Protein AF-A0A7Y5JV79-F1 (afdb_monomer_lite)

Foldseek 3Di:
DFAKFWWADPVPRDIFIDGPVVCVVNVTHTDPDHCADPVRHRPPGDQDADPVRHRPPPDPPDDPPDD

Radius of gyration: 13.74 Å; chains: 1; bounding box: 28×43×32 Å

Secondary structure (DSSP, 8-state):
-PPEEEEE-TTT--EEEEEHHHHHHHTPEEPSS-SB-TTSPBPP-PPPB-TTSSB------------

pLDDT: mean 70.51, std 15.06, range [40.75, 89.38]

Sequence (67 aa):
MPKQVRVKDPNNGAEFTTNEFHAEAAGLEVLDKPATDDFGRDLPVKYRTEKDGSPASGRSTTTKKES

Structure (mmCIF, N/CA/C/O backbone):
data_AF-A0A7Y5JV79-F1
#
_entry.id   AF-A0A7Y5JV79-F1
#
loop_
_atom_site.group_PDB
_atom_site.id
_atom_site.type_symbol
_atom_site.label_atom_id
_atom_site.label_alt_id
_atom_site.label_comp_id
_atom_site.label_asym_id
_atom_site.label_entity_id
_atom_site.label_seq_id
_atom_site.pdbx_PDB_ins_code
_atom_site.Cartn_x
_atom_site.Cartn_y
_atom_site.Cartn_z
_atom_site.occupancy
_atom_site.B_iso_or_equiv
_atom_site.auth_seq_id
_atom_site.auth_comp_id
_atom_site.auth_asym_id
_atom_site.auth_atom_id
_atom_site.pdbx_PDB_model_num
ATOM 1 N N . MET A 1 1 ? -13.472 8.398 7.415 1.00 56.03 1 MET A N 1
ATOM 2 C CA . MET A 1 1 ? -12.085 8.445 6.903 1.00 56.03 1 MET A CA 1
ATOM 3 C C . MET A 1 1 ? -11.862 7.188 6.079 1.00 56.03 1 MET A C 1
ATOM 5 O O . MET A 1 1 ? -12.385 6.159 6.494 1.00 56.03 1 MET A O 1
ATOM 9 N N . PRO A 1 2 ? -11.205 7.251 4.912 1.00 65.69 2 PRO A N 1
ATOM 10 C CA . PRO A 1 2 ? -10.969 6.054 4.110 1.00 65.69 2 PRO A CA 1
ATOM 11 C C . PRO A 1 2 ? -10.094 5.065 4.893 1.00 65.69 2 PRO A C 1
ATOM 13 O O . PRO A 1 2 ? -9.095 5.466 5.490 1.00 65.69 2 PRO A O 1
ATOM 16 N N . LYS A 1 3 ? -10.498 3.790 4.922 1.00 78.31 3 LYS A N 1
ATOM 17 C CA . LYS A 1 3 ? -9.778 2.713 5.611 1.00 78.31 3 LYS A CA 1
ATOM 18 C C . LYS A 1 3 ? -8.419 2.502 4.938 1.00 78.31 3 LYS A C 1
ATOM 20 O O . LYS A 1 3 ? -8.359 2.345 3.716 1.00 78.31 3 LYS A O 1
ATOM 25 N N . GLN A 1 4 ? -7.344 2.529 5.725 1.00 83.75 4 GLN A N 1
ATOM 26 C CA . GLN A 1 4 ? -6.012 2.185 5.235 1.00 83.75 4 GLN A CA 1
ATOM 27 C C . GLN A 1 4 ? -5.847 0.667 5.214 1.00 83.75 4 GLN A C 1
ATOM 29 O O . GLN A 1 4 ? -6.211 -0.023 6.167 1.00 83.75 4 GLN A O 1
ATOM 34 N N . VAL A 1 5 ? -5.302 0.156 4.117 1.00 86.56 5 VAL A N 1
ATOM 35 C CA . VAL A 1 5 ? -5.048 -1.264 3.889 1.00 86.56 5 VAL A CA 1
ATOM 36 C C . VAL A 1 5 ? -3.605 -1.461 3.441 1.00 86.56 5 VAL A C 1
ATOM 38 O O . VAL A 1 5 ? -3.009 -0.604 2.778 1.00 86.56 5 VAL A O 1
ATOM 41 N N . ARG A 1 6 ? -3.024 -2.596 3.831 1.00 87.31 6 ARG A N 1
ATOM 42 C CA . ARG A 1 6 ? -1.711 -3.027 3.361 1.00 87.31 6 ARG A CA 1
ATOM 43 C C . ARG A 1 6 ? -1.900 -3.722 2.019 1.00 87.31 6 ARG A C 1
ATOM 45 O O . ARG A 1 6 ? -2.755 -4.593 1.898 1.00 87.31 6 ARG A O 1
ATOM 52 N N . VAL A 1 7 ? -1.121 -3.338 1.019 1.00 88.25 7 VAL A N 1
ATOM 53 C CA . VAL A 1 7 ? -1.238 -3.878 -0.336 1.00 88.25 7 VAL A CA 1
ATOM 54 C C . VAL A 1 7 ? 0.115 -4.280 -0.891 1.00 88.25 7 VAL A C 1
ATOM 56 O O . VAL A 1 7 ? 1.147 -3.747 -0.475 1.00 88.25 7 VAL A O 1
ATOM 59 N N . LYS A 1 8 ? 0.097 -5.194 -1.857 1.00 85.88 8 LYS A N 1
ATOM 60 C CA . LYS A 1 8 ? 1.243 -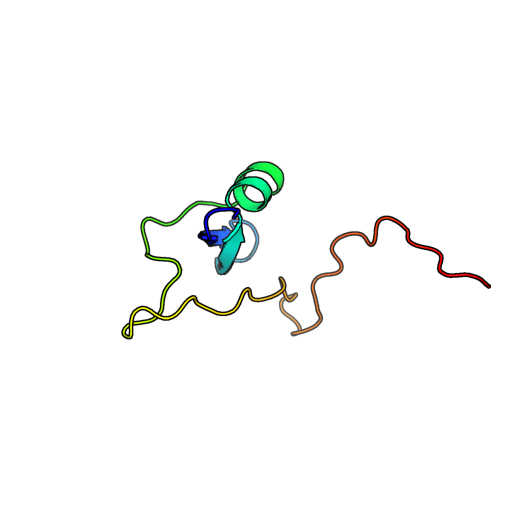5.598 -2.662 1.00 85.88 8 LYS A CA 1
ATOM 61 C C . LYS A 1 8 ? 0.977 -5.277 -4.128 1.00 85.88 8 LYS A C 1
ATOM 63 O O . LYS A 1 8 ? -0.050 -5.658 -4.684 1.00 85.88 8 LYS A O 1
ATOM 68 N N . ASP A 1 9 ? 1.910 -4.577 -4.760 1.00 85.44 9 ASP A N 1
ATOM 69 C CA . ASP A 1 9 ? 1.867 -4.336 -6.200 1.00 85.44 9 ASP A CA 1
ATOM 70 C C . ASP A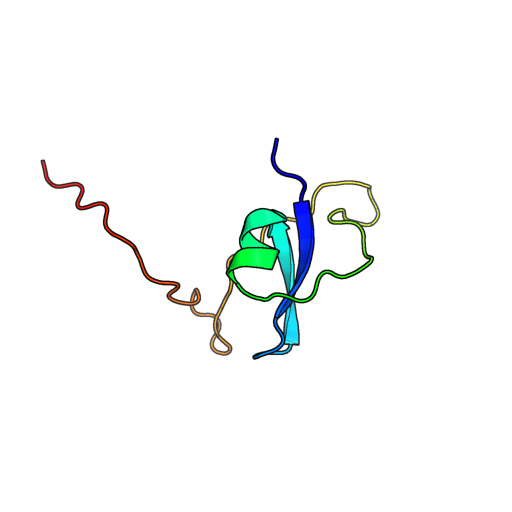 1 9 ? 2.327 -5.604 -6.943 1.00 85.44 9 ASP A C 1
ATOM 72 O O . ASP A 1 9 ? 3.458 -6.057 -6.740 1.00 85.44 9 ASP A O 1
ATOM 76 N N . PRO A 1 10 ? 1.483 -6.204 -7.801 1.00 84.44 10 PRO A N 1
ATOM 77 C CA . PRO A 1 10 ? 1.829 -7.439 -8.504 1.00 84.44 10 PRO A CA 1
ATOM 78 C C . PRO A 1 10 ? 2.859 -7.229 -9.626 1.00 84.44 10 PRO A C 1
ATOM 80 O O . PRO A 1 10 ? 3.463 -8.195 -10.086 1.00 84.44 10 PRO A O 1
ATOM 83 N N . ASN A 1 11 ? 3.095 -5.989 -10.068 1.00 83.88 11 ASN A N 1
ATOM 84 C CA . ASN A 1 11 ? 4.010 -5.682 -11.169 1.00 83.88 11 ASN A CA 1
ATOM 85 C C . ASN A 1 11 ? 5.470 -5.626 -10.704 1.00 83.88 11 ASN A C 1
ATOM 87 O O . ASN A 1 11 ? 6.378 -6.005 -11.444 1.00 83.88 11 ASN A O 1
ATOM 91 N N . ASN A 1 12 ? 5.717 -5.115 -9.496 1.00 77.62 12 ASN A N 1
ATOM 92 C CA . ASN A 1 12 ? 7.064 -4.946 -8.950 1.00 77.62 12 ASN A CA 1
ATOM 93 C C . ASN A 1 12 ? 7.298 -5.666 -7.610 1.00 77.62 12 ASN A C 1
ATOM 95 O O . ASN A 1 12 ? 8.444 -5.736 -7.169 1.00 77.62 12 ASN A O 1
ATOM 99 N N . GLY A 1 13 ? 6.250 -6.215 -6.989 1.00 80.56 13 GLY A N 1
ATOM 100 C CA . GLY A 1 13 ? 6.303 -6.912 -5.705 1.00 80.56 13 GLY A CA 1
ATOM 101 C C . GLY A 1 13 ? 6.383 -5.996 -4.480 1.00 80.56 13 GLY A C 1
ATOM 102 O O . GLY A 1 13 ? 6.589 -6.504 -3.379 1.00 80.56 13 GLY A O 1
ATOM 103 N N . ALA A 1 14 ? 6.251 -4.676 -4.640 1.00 79.62 14 ALA A N 1
ATOM 104 C CA . ALA A 1 14 ? 6.392 -3.718 -3.549 1.00 79.62 14 ALA A CA 1
ATOM 105 C C . ALA A 1 14 ? 5.190 -3.760 -2.596 1.00 79.62 14 ALA A C 1
ATOM 107 O O . ALA A 1 14 ? 4.042 -3.692 -3.033 1.00 79.62 14 ALA A O 1
ATOM 108 N N . GLU A 1 15 ? 5.459 -3.803 -1.289 1.00 84.25 15 GLU A N 1
ATOM 109 C CA . GLU A 1 15 ? 4.442 -3.713 -0.237 1.00 84.25 15 GLU A CA 1
ATOM 110 C C . GLU A 1 15 ? 4.359 -2.281 0.317 1.00 84.25 15 GLU A C 1
ATOM 112 O O . GLU A 1 15 ? 5.363 -1.707 0.753 1.00 84.25 15 GLU A O 1
ATOM 117 N N . PHE A 1 16 ? 3.160 -1.701 0.344 1.00 79.62 16 PHE A N 1
ATOM 118 C CA . PHE A 1 16 ? 2.920 -0.373 0.915 1.00 79.62 16 PHE A CA 1
ATOM 119 C C . PHE A 1 16 ? 1.519 -0.252 1.521 1.00 79.62 16 PHE A C 1
ATOM 121 O O . PHE A 1 16 ? 0.691 -1.152 1.413 1.00 79.62 16 PHE A O 1
ATOM 128 N N . THR A 1 17 ? 1.272 0.852 2.221 1.00 85.69 17 THR A N 1
ATOM 129 C CA . THR A 1 17 ? -0.044 1.182 2.778 1.00 85.69 17 THR A CA 1
ATOM 130 C C . THR A 1 17 ? -0.719 2.215 1.886 1.00 85.69 17 THR A C 1
ATOM 132 O O . THR A 1 17 ? -0.092 3.208 1.520 1.00 85.69 17 THR A O 1
ATOM 135 N N . THR A 1 18 ? -1.986 1.996 1.547 1.00 82.88 18 THR A N 1
ATOM 136 C CA . THR A 1 18 ? -2.818 2.950 0.801 1.00 82.88 18 THR A CA 1
ATOM 137 C C . THR A 1 18 ? -4.277 2.845 1.254 1.00 82.88 18 THR A C 1
ATOM 139 O O . THR A 1 18 ? -4.589 2.073 2.158 1.00 82.88 18 THR A O 1
ATOM 142 N N . ASN A 1 19 ? -5.180 3.638 0.680 1.00 86.38 19 ASN A N 1
ATOM 143 C CA . ASN A 1 19 ? -6.612 3.489 0.939 1.00 86.38 19 ASN A CA 1
ATOM 144 C C . ASN A 1 19 ? -7.239 2.371 0.083 1.00 86.38 19 ASN A C 1
ATOM 146 O O . ASN A 1 19 ? -6.776 2.086 -1.019 1.00 86.38 19 ASN A O 1
ATOM 150 N N . GLU A 1 20 ? -8.310 1.760 0.594 1.00 83.94 20 GLU A N 1
ATOM 151 C CA . GLU A 1 20 ? -9.016 0.641 -0.061 1.00 83.94 20 GLU A CA 1
ATOM 152 C C . GLU A 1 20 ? -9.470 0.981 -1.494 1.00 83.94 20 GLU A C 1
ATOM 154 O O . GLU A 1 20 ? -9.214 0.218 -2.420 1.00 83.94 20 GLU A O 1
ATOM 159 N N . PHE A 1 21 ? -10.002 2.188 -1.713 1.00 84.69 21 PHE A N 1
ATOM 160 C CA . PHE A 1 21 ? -10.427 2.654 -3.040 1.00 84.69 21 PHE A CA 1
ATOM 161 C C . PHE A 1 21 ? -9.293 2.677 -4.075 1.00 84.69 21 PHE A C 1
ATOM 163 O O . PHE A 1 21 ? -9.492 2.315 -5.232 1.00 84.69 21 PHE A O 1
ATOM 170 N N . HIS A 1 22 ? -8.096 3.121 -3.684 1.00 83.19 22 HIS A N 1
ATOM 171 C CA . HIS A 1 22 ? -6.936 3.133 -4.569 1.00 83.19 22 HIS A CA 1
ATOM 172 C C . HIS A 1 22 ? -6.428 1.718 -4.834 1.00 83.19 22 HIS A C 1
ATOM 174 O O . HIS A 1 22 ? -6.001 1.441 -5.951 1.00 83.19 22 HIS A O 1
ATOM 180 N N . ALA A 1 23 ? -6.490 0.831 -3.836 1.00 85.75 23 ALA A N 1
ATOM 181 C CA . ALA A 1 23 ? -6.128 -0.571 -4.009 1.00 85.75 23 ALA A CA 1
ATOM 182 C C . ALA A 1 23 ? -6.975 -1.233 -5.101 1.00 85.75 23 ALA A C 1
ATOM 184 O O . ALA A 1 23 ? -6.418 -1.820 -6.027 1.00 85.75 23 ALA A O 1
ATOM 185 N N . GLU A 1 24 ? -8.296 -1.049 -5.049 1.00 86.56 24 GLU A N 1
ATOM 186 C CA . GLU A 1 24 ? -9.214 -1.569 -6.065 1.00 86.56 24 GLU A CA 1
ATOM 187 C C . GLU A 1 24 ? -8.987 -0.916 -7.435 1.00 86.56 24 GLU A C 1
ATOM 189 O O . GLU A 1 24 ? -8.853 -1.611 -8.441 1.00 86.56 24 GLU A O 1
ATOM 194 N N . ALA A 1 25 ? -8.869 0.416 -7.487 1.00 85.44 25 ALA A N 1
ATOM 195 C CA . ALA A 1 25 ? -8.683 1.144 -8.743 1.00 85.44 25 ALA A CA 1
ATOM 196 C C . ALA A 1 25 ? -7.353 0.821 -9.449 1.00 85.44 25 ALA A C 1
ATOM 198 O O . ALA A 1 25 ? -7.279 0.868 -10.677 1.00 85.44 25 ALA A O 1
ATOM 199 N N . ALA A 1 26 ? -6.299 0.516 -8.687 1.00 80.75 26 ALA A N 1
ATOM 200 C CA . ALA A 1 26 ? -4.978 0.177 -9.210 1.00 80.75 26 ALA A CA 1
ATOM 201 C C . ALA A 1 26 ? -4.745 -1.340 -9.363 1.00 80.75 26 ALA A C 1
ATOM 203 O O . ALA A 1 26 ? -3.673 -1.733 -9.827 1.00 80.75 26 ALA A O 1
ATOM 204 N N . GLY A 1 27 ? -5.720 -2.185 -9.001 1.00 87.06 27 GLY A N 1
ATOM 205 C CA . GLY A 1 27 ? -5.595 -3.644 -9.075 1.00 87.06 27 GLY A CA 1
ATOM 206 C C . GLY A 1 27 ? -4.503 -4.202 -8.156 1.00 87.06 27 GLY A C 1
ATOM 207 O O . GLY A 1 27 ? -3.777 -5.117 -8.541 1.00 87.06 27 GLY A O 1
ATOM 208 N N . LEU A 1 28 ? -4.336 -3.605 -6.974 1.00 88.38 28 LEU A N 1
ATOM 209 C CA . LEU A 1 28 ? -3.342 -4.026 -5.988 1.00 88.38 28 LEU A CA 1
ATOM 210 C C . LEU A 1 28 ? -3.876 -5.194 -5.157 1.00 88.38 28 LEU A C 1
ATOM 212 O O . LEU A 1 28 ? -5.0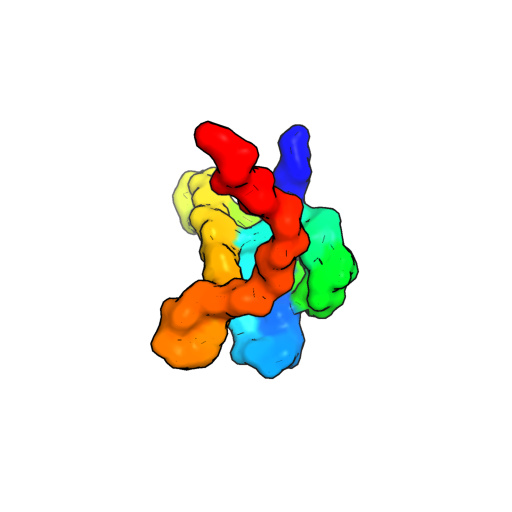58 -5.250 -4.822 1.00 88.38 28 LEU A O 1
ATOM 216 N N . GLU A 1 29 ? -2.989 -6.110 -4.779 1.00 89.38 29 GLU A N 1
ATOM 217 C CA . GLU A 1 29 ? -3.350 -7.239 -3.925 1.00 89.38 29 GLU A CA 1
ATOM 218 C C . GLU A 1 29 ? -3.455 -6.764 -2.475 1.00 89.38 29 GLU A C 1
ATOM 220 O O . GLU A 1 29 ? -2.466 -6.313 -1.896 1.00 89.38 29 GLU A O 1
ATOM 225 N N . VAL A 1 30 ? -4.647 -6.847 -1.883 1.00 88.81 30 VAL A N 1
ATOM 226 C CA . VAL A 1 30 ? -4.848 -6.525 -0.466 1.00 88.81 30 VAL A CA 1
ATOM 227 C C . VAL A 1 30 ? -4.286 -7.657 0.386 1.00 88.81 30 VAL A C 1
ATOM 229 O O . VAL A 1 30 ? -4.668 -8.816 0.242 1.00 88.81 30 VAL A O 1
ATOM 232 N N . LEU A 1 31 ? -3.374 -7.309 1.287 1.00 85.25 31 LEU A N 1
ATOM 233 C CA . LEU A 1 31 ? -2.772 -8.238 2.230 1.00 85.25 31 LEU A CA 1
ATOM 234 C C . LEU A 1 31 ? -3.603 -8.276 3.514 1.00 85.25 31 LEU A C 1
ATOM 236 O O . LEU A 1 31 ? -4.002 -7.227 4.024 1.00 85.25 31 LEU A O 1
ATOM 240 N N . ASP A 1 32 ? -3.763 -9.466 4.097 1.00 83.00 32 ASP A N 1
ATOM 241 C CA . ASP A 1 32 ? -4.304 -9.647 5.453 1.00 83.00 32 ASP A CA 1
ATOM 242 C C . ASP A 1 32 ? -3.244 -9.267 6.506 1.00 83.00 32 ASP A C 1
ATOM 244 O O . ASP A 1 32 ? -2.755 -10.072 7.293 1.00 83.00 32 ASP A O 1
ATOM 248 N N . LYS A 1 33 ? -2.779 -8.018 6.437 1.00 76.31 33 LYS A N 1
ATOM 249 C CA . LYS A 1 33 ? -1.829 -7.416 7.371 1.00 76.31 33 LYS A CA 1
ATOM 250 C C . LYS A 1 33 ? -2.389 -6.070 7.814 1.00 76.31 33 LYS A C 1
ATOM 252 O O . LYS A 1 33 ? -2.866 -5.307 6.967 1.00 76.31 33 LYS A O 1
ATOM 257 N N . PRO A 1 34 ? -2.303 -5.732 9.110 1.00 74.00 34 PRO A N 1
ATOM 258 C CA . PRO A 1 34 ? -2.749 -4.431 9.565 1.00 74.00 34 PRO A CA 1
ATOM 259 C C . PRO A 1 34 ? -1.922 -3.331 8.885 1.00 74.00 34 PRO A C 1
ATOM 261 O O . PRO A 1 34 ? -0.711 -3.453 8.693 1.00 74.00 34 PRO A O 1
ATOM 264 N N . ALA A 1 35 ? -2.578 -2.226 8.533 1.00 76.19 35 ALA A N 1
ATOM 265 C CA . ALA A 1 35 ? -1.924 -1.018 8.030 1.00 76.19 35 ALA A CA 1
ATOM 266 C C . ALA A 1 35 ? -1.192 -0.241 9.144 1.00 76.19 35 ALA A C 1
ATOM 268 O O . ALA A 1 35 ? -0.929 0.948 8.996 1.00 76.19 35 ALA A O 1
ATOM 269 N N . THR A 1 36 ? -0.862 -0.903 10.251 1.00 76.56 36 THR A N 1
ATOM 270 C CA . THR A 1 36 ? -0.234 -0.332 11.438 1.00 76.56 36 THR A CA 1
ATOM 271 C C . THR A 1 36 ? 1.061 -1.066 11.763 1.00 76.56 36 THR A C 1
ATOM 273 O O . THR A 1 36 ? 1.190 -2.259 11.498 1.00 76.56 36 THR A O 1
ATOM 276 N N . ASP A 1 37 ? 2.021 -0.346 12.333 1.00 71.06 37 ASP A N 1
ATOM 277 C CA . ASP A 1 37 ? 3.271 -0.902 12.850 1.00 71.06 37 ASP A CA 1
ATOM 278 C C . ASP A 1 37 ? 3.023 -1.734 14.128 1.00 71.06 37 ASP A C 1
ATOM 280 O O . ASP A 1 37 ? 1.907 -1.744 14.651 1.00 71.06 37 ASP A O 1
ATOM 284 N N . ASP A 1 38 ? 4.056 -2.388 14.670 1.00 69.75 38 ASP A N 1
ATOM 285 C CA . ASP A 1 38 ? 3.976 -3.247 15.872 1.00 69.75 38 ASP A CA 1
ATOM 286 C C . ASP A 1 38 ? 3.432 -2.493 17.106 1.00 69.75 38 ASP A C 1
ATOM 288 O O . ASP A 1 38 ? 2.793 -3.049 17.993 1.00 69.75 38 ASP A O 1
ATOM 292 N N . PHE A 1 39 ? 3.600 -1.167 17.107 1.00 67.56 39 PHE A N 1
ATOM 293 C CA . PHE A 1 39 ? 3.085 -0.251 18.127 1.00 67.56 39 PHE A CA 1
ATOM 294 C C . PHE A 1 39 ? 1.645 0.244 17.875 1.00 67.56 39 PHE A C 1
ATOM 296 O O . PHE A 1 39 ? 1.206 1.180 18.542 1.00 67.56 39 PHE A O 1
ATOM 303 N N . GLY A 1 40 ? 0.927 -0.293 16.881 1.00 69.12 40 GLY A N 1
ATOM 304 C CA . GLY A 1 40 ? -0.443 0.116 16.535 1.00 69.12 40 GLY A CA 1
ATOM 305 C C . GLY A 1 40 ? -0.559 1.494 15.869 1.00 69.12 40 GLY A C 1
ATOM 306 O O . GLY A 1 40 ? -1.650 2.051 15.783 1.00 69.12 40 GLY A O 1
ATOM 307 N N . ARG A 1 41 ? 0.558 2.068 15.405 1.00 74.69 41 ARG A N 1
ATOM 308 C CA . ARG A 1 41 ? 0.595 3.359 14.696 1.00 74.69 41 ARG A CA 1
ATOM 309 C C . ARG A 1 41 ? 0.371 3.146 13.204 1.00 74.69 41 ARG A C 1
ATOM 311 O O . ARG A 1 41 ? 1.022 2.269 12.644 1.00 74.69 41 ARG A O 1
ATOM 318 N N . ASP A 1 42 ? -0.476 3.953 12.563 1.00 70.69 42 ASP A N 1
ATOM 319 C CA . ASP A 1 42 ? -0.662 3.920 11.106 1.00 70.69 42 ASP A CA 1
ATOM 320 C C . ASP A 1 42 ? 0.684 3.994 10.379 1.00 70.69 42 ASP A C 1
ATOM 322 O O . ASP A 1 42 ? 1.512 4.881 10.622 1.00 70.69 42 ASP A O 1
ATOM 326 N N . LEU A 1 43 ? 0.909 3.032 9.487 1.00 67.62 43 LEU A N 1
ATOM 327 C CA . LEU A 1 43 ? 2.108 2.994 8.672 1.00 67.62 43 LEU A CA 1
ATOM 328 C C . LEU A 1 43 ? 2.052 4.153 7.679 1.00 67.62 43 LEU A C 1
ATOM 330 O O . LEU A 1 43 ? 1.018 4.370 7.044 1.00 67.62 43 LEU A O 1
ATOM 334 N N . PRO A 1 44 ? 3.163 4.887 7.501 1.00 66.12 44 PRO A N 1
ATOM 335 C CA . PRO A 1 44 ? 3.190 5.992 6.563 1.00 66.12 44 PRO A CA 1
ATOM 336 C C . PRO A 1 44 ? 2.820 5.482 5.169 1.00 66.12 44 PRO A C 1
ATOM 338 O O . PRO A 1 44 ? 3.393 4.499 4.685 1.00 66.12 44 PRO A O 1
ATOM 341 N N . VAL A 1 45 ? 1.863 6.161 4.529 1.00 64.62 45 VAL A N 1
ATOM 342 C CA . VAL A 1 45 ? 1.511 5.938 3.125 1.00 64.62 45 VAL A CA 1
ATOM 343 C C . VAL A 1 45 ? 2.774 6.186 2.310 1.00 64.62 45 VAL A C 1
ATOM 345 O O . VAL A 1 45 ? 3.214 7.325 2.146 1.00 64.62 45 VAL A O 1
ATOM 348 N N . LYS A 1 46 ? 3.415 5.109 1.854 1.00 61.69 46 LYS A N 1
ATOM 349 C CA . LYS A 1 46 ? 4.562 5.2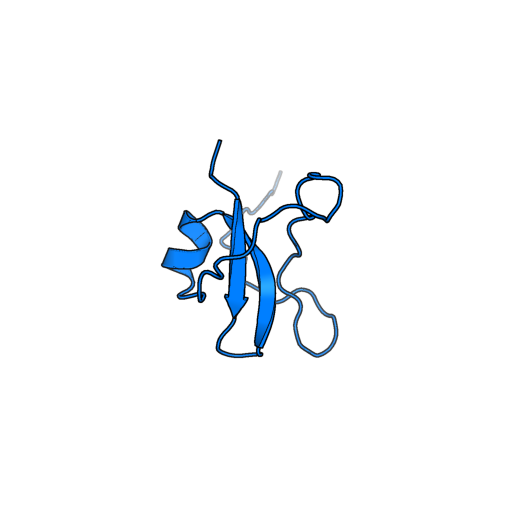29 0.961 1.00 61.69 46 LYS A CA 1
ATOM 350 C C . LYS A 1 46 ? 4.018 5.543 -0.420 1.00 61.69 46 LYS A C 1
ATOM 352 O O . LYS A 1 46 ? 3.286 4.741 -0.997 1.00 61.69 46 LYS A O 1
ATOM 357 N N . TYR A 1 47 ? 4.383 6.710 -0.941 1.00 59.06 47 TYR A N 1
ATOM 358 C CA . TYR A 1 47 ? 4.225 6.994 -2.359 1.00 59.06 47 TYR A CA 1
ATOM 359 C C . TYR A 1 47 ? 4.915 5.881 -3.144 1.00 59.06 47 TYR A C 1
ATOM 361 O O . TYR A 1 47 ? 6.023 5.469 -2.792 1.00 59.06 47 TYR A O 1
ATOM 369 N N . ARG A 1 48 ? 4.246 5.369 -4.180 1.00 56.25 48 ARG A N 1
ATOM 370 C CA . ARG A 1 48 ? 4.833 4.379 -5.083 1.00 56.25 48 ARG A CA 1
ATOM 371 C C . ARG A 1 48 ? 6.139 4.972 -5.615 1.00 56.25 48 ARG A C 1
ATOM 373 O O . ARG A 1 48 ? 6.117 6.053 -6.192 1.00 56.25 48 ARG A O 1
ATOM 380 N N . THR A 1 49 ? 7.259 4.299 -5.394 1.00 55.78 49 THR A N 1
ATOM 381 C CA . THR A 1 49 ? 8.556 4.643 -5.984 1.00 55.78 49 THR A CA 1
ATOM 382 C C . THR A 1 49 ? 8.909 3.614 -7.054 1.00 55.78 49 THR A C 1
ATOM 384 O O . THR A 1 49 ? 8.584 2.430 -6.936 1.00 55.78 49 THR A O 1
ATOM 387 N N . GLU A 1 50 ? 9.512 4.073 -8.145 1.00 62.22 50 GLU A N 1
ATOM 388 C CA . GLU A 1 50 ? 10.089 3.224 -9.184 1.00 62.22 50 GLU A CA 1
ATOM 389 C C . GLU A 1 50 ? 11.305 2.478 -8.625 1.00 62.22 50 GLU A C 1
ATOM 391 O O . GLU A 1 50 ? 11.843 2.824 -7.572 1.00 62.22 50 GLU A O 1
ATOM 396 N N . LYS A 1 51 ? 11.766 1.441 -9.335 1.00 56.25 51 LYS A N 1
ATOM 397 C CA . LYS A 1 51 ? 12.913 0.627 -8.894 1.00 56.25 51 LYS A CA 1
ATOM 398 C C . LYS A 1 51 ? 14.209 1.428 -8.728 1.00 56.25 51 LYS A C 1
ATOM 400 O O . LYS A 1 51 ? 15.085 0.986 -7.995 1.00 56.25 51 LYS A O 1
ATOM 405 N N . ASP A 1 52 ? 14.326 2.571 -9.396 1.00 63.47 52 ASP A N 1
ATOM 406 C CA . ASP A 1 52 ? 15.478 3.470 -9.287 1.00 63.47 52 ASP A CA 1
ATOM 407 C C . ASP A 1 52 ? 15.387 4.426 -8.073 1.00 63.47 52 ASP A C 1
ATOM 409 O O . ASP A 1 52 ? 16.337 5.137 -7.766 1.00 63.47 52 ASP A O 1
ATOM 413 N N . GLY A 1 53 ? 14.280 4.398 -7.324 1.00 51.78 53 GLY A N 1
ATOM 414 C CA . GLY A 1 53 ? 14.050 5.281 -6.181 1.00 51.78 53 GLY A CA 1
ATOM 415 C C . GLY A 1 53 ? 13.349 6.591 -6.540 1.00 51.78 53 GLY A C 1
ATOM 416 O O . GLY A 1 53 ? 12.922 7.301 -5.628 1.00 51.78 53 GLY A O 1
ATOM 417 N N . SER A 1 54 ? 13.146 6.888 -7.827 1.00 61.97 54 SER A N 1
ATOM 418 C CA . SER A 1 54 ? 12.286 7.993 -8.252 1.00 61.97 54 SER A CA 1
ATOM 419 C C . SER A 1 54 ? 10.842 7.782 -7.787 1.00 61.97 54 SER A C 1
ATOM 421 O O . SER A 1 54 ? 10.373 6.643 -7.720 1.00 61.97 54 SER A O 1
ATOM 423 N N . PRO A 1 55 ? 10.086 8.844 -7.459 1.00 57.75 55 PRO A N 1
ATOM 424 C CA . PRO A 1 55 ? 8.645 8.722 -7.279 1.00 57.75 55 PRO A CA 1
ATOM 425 C C . PRO A 1 55 ? 8.044 8.173 -8.574 1.00 57.75 55 PRO A C 1
ATOM 427 O O . PRO A 1 55 ? 8.266 8.735 -9.645 1.00 57.75 55 PRO A O 1
ATOM 430 N N . ALA A 1 56 ? 7.283 7.080 -8.482 1.00 60.72 56 ALA A N 1
ATOM 431 C CA . ALA A 1 56 ? 6.570 6.538 -9.625 1.00 60.72 56 ALA A CA 1
ATOM 432 C C . ALA A 1 56 ? 5.668 7.639 -10.150 1.00 60.72 56 ALA A C 1
ATOM 434 O O . ALA A 1 56 ? 4.754 8.078 -9.448 1.00 60.72 56 ALA A O 1
ATOM 435 N N . SER A 1 57 ? 5.959 8.100 -11.369 1.00 50.00 57 SER A N 1
ATOM 436 C CA . SER A 1 57 ? 5.149 9.07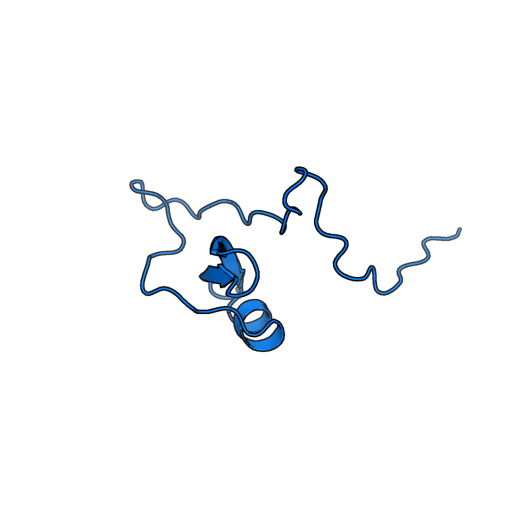5 -12.092 1.00 50.00 57 SER A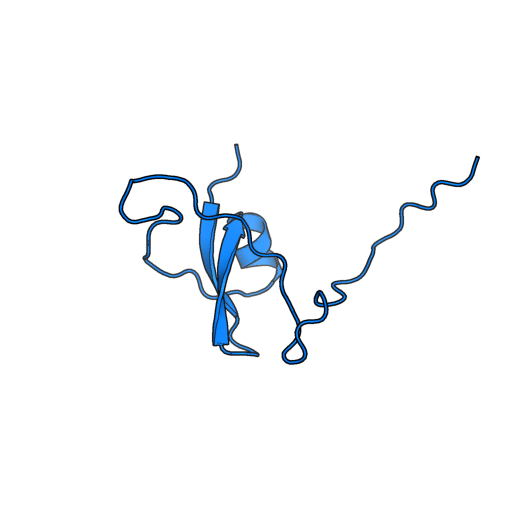 CA 1
ATOM 437 C C . SER A 1 57 ? 3.790 8.457 -12.418 1.00 50.00 57 SER A C 1
ATOM 439 O O . SER A 1 57 ? 3.473 8.094 -13.547 1.00 50.00 57 SER A O 1
ATOM 441 N N . GLY A 1 58 ? 2.952 8.317 -11.397 1.00 47.97 58 GLY A N 1
ATOM 442 C CA . GLY A 1 58 ? 1.527 8.130 -11.536 1.00 47.97 58 GLY A CA 1
ATOM 443 C C . GLY A 1 58 ? 0.955 9.453 -12.006 1.00 47.97 58 GLY A C 1
ATOM 444 O O . GLY A 1 58 ? 0.651 10.305 -11.183 1.00 47.97 58 GLY A O 1
ATOM 445 N N . ARG A 1 59 ? 0.885 9.627 -13.331 1.00 43.28 59 ARG A N 1
ATOM 446 C CA . ARG A 1 59 ? -0.084 10.463 -14.051 1.00 43.28 59 ARG A CA 1
ATOM 447 C C . ARG A 1 59 ? -0.613 11.630 -13.207 1.00 43.28 59 ARG A C 1
ATOM 449 O O . ARG A 1 59 ? -1.679 11.538 -12.606 1.00 43.28 59 ARG A O 1
ATOM 456 N N . SER A 1 60 ? 0.126 12.734 -13.194 1.00 45.31 60 SER A N 1
ATOM 457 C CA . SER A 1 60 ? -0.388 14.035 -12.783 1.00 45.31 60 SER A CA 1
ATOM 458 C C . SER A 1 60 ? -1.567 14.400 -13.689 1.00 45.31 60 SER A C 1
ATOM 460 O O . SER A 1 60 ? -1.416 15.019 -14.739 1.00 45.31 60 SER A O 1
ATOM 462 N N . THR A 1 61 ? -2.778 13.995 -13.309 1.00 42.88 61 THR A N 1
ATOM 463 C CA . THR A 1 61 ? -3.984 14.662 -13.787 1.00 42.88 61 THR A CA 1
ATOM 464 C C . THR A 1 61 ? -3.963 16.065 -13.196 1.00 42.88 61 THR A C 1
ATOM 466 O O . THR A 1 61 ? -4.311 16.266 -12.039 1.00 42.88 61 THR A O 1
ATOM 469 N N . THR A 1 62 ? -3.443 16.992 -13.997 1.00 48.38 62 THR A N 1
ATOM 470 C CA . THR A 1 62 ? -3.812 18.404 -14.095 1.00 48.38 62 THR A CA 1
ATOM 471 C C . THR A 1 62 ? -4.319 19.061 -12.809 1.00 48.38 62 THR A C 1
ATOM 473 O O . THR A 1 62 ? -5.513 19.052 -12.536 1.00 48.38 62 THR A O 1
ATOM 476 N N . THR A 1 63 ? -3.442 19.821 -12.156 1.00 41.69 63 THR A N 1
ATOM 477 C CA . THR A 1 63 ? -3.824 21.163 -11.703 1.00 41.69 63 THR A CA 1
ATOM 478 C C . THR A 1 63 ? -2.753 22.118 -12.198 1.00 41.69 63 THR A C 1
ATOM 480 O O . THR A 1 63 ? -1.724 22.313 -11.554 1.00 41.69 63 THR A O 1
ATOM 483 N N . LYS A 1 64 ? -2.987 22.710 -13.377 1.00 46.47 64 LYS A N 1
ATOM 484 C CA . LYS A 1 64 ? -2.393 24.006 -13.701 1.00 46.47 64 LYS A CA 1
ATOM 485 C C . LYS A 1 64 ? -2.773 24.951 -12.559 1.00 46.47 64 LYS A C 1
ATOM 487 O O . LYS A 1 64 ? -3.935 25.329 -12.445 1.00 46.47 64 LYS A O 1
ATOM 492 N N . LYS A 1 65 ? -1.817 25.306 -11.705 1.00 40.75 65 LYS A N 1
ATOM 493 C CA . LYS A 1 65 ? -1.908 26.517 -10.895 1.00 40.75 65 LYS A CA 1
ATOM 494 C C . LYS A 1 65 ? -1.155 27.586 -11.676 1.00 40.75 65 LYS A C 1
ATOM 496 O O . LYS A 1 65 ? 0.069 27.625 -11.652 1.00 40.75 65 LYS A O 1
ATOM 501 N N . GLU A 1 66 ? -1.902 28.366 -12.440 1.00 45.44 66 GLU A N 1
ATOM 502 C CA . GLU A 1 66 ? -1.421 29.550 -13.142 1.00 45.44 66 GLU A CA 1
ATOM 503 C C . GLU A 1 66 ? -2.312 30.697 -12.661 1.00 45.44 66 GLU A C 1
ATOM 505 O O . GLU A 1 66 ? -3.507 30.701 -12.959 1.00 45.44 66 GLU A O 1
ATOM 510 N N . SER A 1 67 ? -1.763 31.562 -11.805 1.00 46.72 67 SER A N 1
ATOM 511 C CA . SER A 1 67 ? -2.070 32.992 -11.615 1.00 46.72 67 SER A CA 1
ATOM 512 C C . SER A 1 67 ? -1.164 33.529 -10.513 1.00 46.72 67 SER A C 1
ATOM 514 O O . SER A 1 67 ? -1.211 32.957 -9.398 1.00 46.72 67 SER A O 1
#